Protein AF-A0A1Q3ZHS4-F1 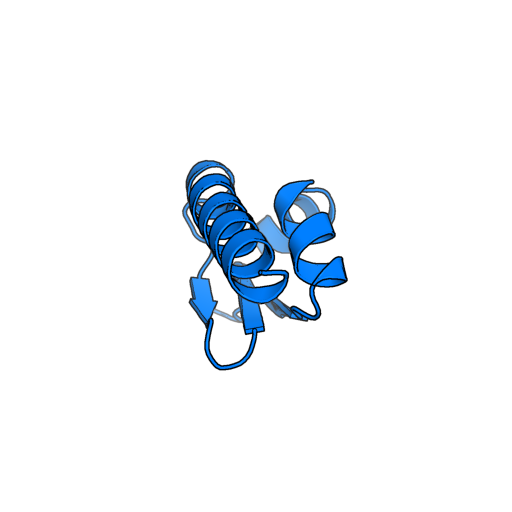(afdb_monom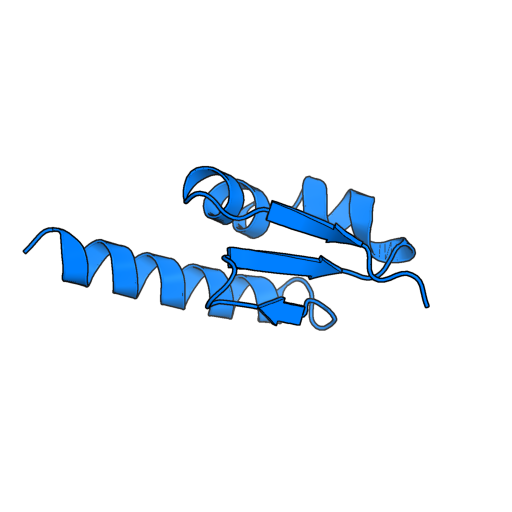er_lite)

Foldseek 3Di:
DVVVVVVVVLVVLVVVVCVVQVQWDAPPVQLEIEDAPVCQVVLVPDPSNVVSVVVVHYYDYDDD

pLDDT: mean 87.48, std 10.41, range [46.66, 95.12]

Sequence (64 aa):
MKTKKKNARRYYLHHRLRKSIPEVRLKTRERTLFVGVSLQEHAQENKYVKQLLQLGYSLQTEIE

Structure (mmCIF, N/CA/C/O backbone):
data_AF-A0A1Q3ZHS4-F1
#
_entry.id   AF-A0A1Q3ZHS4-F1
#
loop_
_atom_site.group_PDB
_atom_site.id
_atom_site.type_symbol
_atom_site.label_atom_id
_atom_site.label_alt_id
_atom_site.label_comp_id
_atom_site.label_asym_id
_atom_site.label_entity_id
_atom_site.label_seq_id
_atom_site.pdbx_PDB_ins_code
_atom_site.Cartn_x
_atom_site.Cartn_y
_atom_site.Cartn_z
_atom_site.occupancy
_atom_site.B_iso_or_equiv
_atom_site.auth_seq_id
_atom_site.auth_comp_id
_atom_site.auth_asym_id
_atom_site.auth_atom_id
_atom_site.pdbx_PDB_model_num
ATOM 1 N N . MET A 1 1 ? -14.257 10.327 18.768 1.00 46.66 1 MET A N 1
ATOM 2 C CA . MET A 1 1 ? -13.304 11.101 17.921 1.00 46.66 1 MET A CA 1
ATOM 3 C C . MET A 1 1 ? -12.118 10.312 17.331 1.00 46.66 1 MET A C 1
ATOM 5 O O . MET A 1 1 ? -11.606 10.741 16.301 1.00 46.66 1 MET A O 1
ATOM 9 N N . LYS A 1 2 ? -11.660 9.181 17.905 1.00 55.62 2 LYS A N 1
ATOM 10 C CA . LYS A 1 2 ? -10.441 8.465 17.442 1.00 55.62 2 LYS A CA 1
ATOM 11 C C . LYS A 1 2 ? -10.554 7.778 16.061 1.00 55.62 2 LYS A C 1
ATOM 13 O O . LYS A 1 2 ? -9.543 7.596 15.391 1.00 55.62 2 LYS A O 1
ATOM 18 N N . THR A 1 3 ? -11.759 7.434 15.604 1.00 63.25 3 THR A N 1
ATOM 19 C CA . THR A 1 3 ? -12.006 6.707 14.340 1.00 63.25 3 THR A CA 1
ATOM 20 C C . THR A 1 3 ? -11.938 7.589 13.089 1.00 63.25 3 THR A C 1
ATOM 22 O O . THR A 1 3 ? -11.328 7.184 12.101 1.00 63.25 3 THR A O 1
ATOM 25 N N . LYS A 1 4 ? -12.466 8.825 13.129 1.00 68.88 4 LYS A N 1
ATOM 26 C CA . LYS A 1 4 ? -12.430 9.755 11.978 1.00 68.88 4 LYS A CA 1
ATOM 27 C C . LYS A 1 4 ? -10.994 10.090 11.546 1.00 68.88 4 LYS A C 1
ATOM 29 O O . LYS A 1 4 ? -10.675 10.003 10.365 1.00 68.88 4 LYS A O 1
ATOM 34 N N . LYS A 1 5 ? -10.105 10.376 12.508 1.00 75.88 5 LYS A N 1
ATOM 35 C CA . LYS A 1 5 ? -8.681 10.668 12.244 1.00 75.88 5 LYS A CA 1
ATOM 36 C C . LYS A 1 5 ? -7.938 9.469 11.634 1.00 75.88 5 LYS A C 1
ATOM 38 O O . LYS A 1 5 ? -7.159 9.649 10.702 1.00 75.88 5 LYS A O 1
ATOM 43 N N . LYS A 1 6 ? -8.211 8.243 12.105 1.00 76.94 6 LYS A N 1
ATOM 44 C CA . LYS A 1 6 ? -7.630 7.012 11.533 1.00 76.94 6 LYS A CA 1
ATOM 45 C C . LYS A 1 6 ? -8.089 6.778 10.089 1.00 76.94 6 LYS A C 1
ATOM 47 O O . LYS A 1 6 ? -7.266 6.443 9.242 1.00 76.94 6 LYS A O 1
ATOM 52 N N . ASN A 1 7 ? -9.367 7.019 9.793 1.00 83.38 7 ASN A N 1
ATOM 53 C CA . ASN A 1 7 ? -9.907 6.868 8.440 1.00 83.38 7 ASN A CA 1
ATOM 54 C C . ASN A 1 7 ? -9.345 7.911 7.465 1.00 83.38 7 ASN A C 1
ATOM 56 O O . ASN A 1 7 ? -8.949 7.542 6.362 1.00 83.38 7 ASN A O 1
ATOM 60 N N . ALA A 1 8 ? -9.239 9.177 7.885 1.00 87.62 8 ALA A N 1
ATOM 61 C CA . ALA A 1 8 ? -8.621 10.233 7.081 1.00 87.62 8 ALA A CA 1
ATOM 62 C C . ALA A 1 8 ? -7.146 9.925 6.776 1.00 87.62 8 ALA A C 1
ATOM 64 O O . ALA A 1 8 ? -6.712 10.027 5.630 1.00 87.62 8 ALA A O 1
ATOM 65 N N . ARG A 1 9 ? -6.391 9.455 7.781 1.00 87.62 9 ARG A N 1
ATOM 66 C CA . ARG A 1 9 ? -4.999 9.023 7.596 1.00 87.62 9 ARG A CA 1
ATOM 67 C C . ARG A 1 9 ? -4.894 7.870 6.597 1.00 87.62 9 ARG A C 1
ATOM 69 O O . ARG A 1 9 ? -4.063 7.922 5.701 1.00 87.62 9 ARG A O 1
ATOM 76 N N . ARG A 1 10 ? -5.746 6.851 6.717 1.00 88.44 10 ARG A N 1
ATOM 77 C CA . ARG A 1 10 ? -5.769 5.706 5.795 1.00 88.44 10 ARG A CA 1
ATOM 78 C C . ARG A 1 10 ? -6.078 6.131 4.358 1.00 88.44 10 ARG A C 1
ATOM 80 O O . ARG A 1 10 ? -5.387 5.708 3.440 1.00 88.44 10 ARG A O 1
ATOM 87 N N . TYR A 1 11 ? -7.065 7.008 4.175 1.00 91.81 11 TYR A N 1
ATOM 88 C CA . TYR A 1 11 ? -7.397 7.574 2.866 1.00 91.81 11 TYR A CA 1
ATOM 89 C C . TYR A 1 11 ? -6.210 8.332 2.253 1.00 91.81 11 TYR A C 1
ATOM 91 O O . TYR A 1 11 ? -5.851 8.094 1.102 1.00 91.81 11 TYR A O 1
ATOM 99 N N . TYR A 1 12 ? -5.546 9.177 3.048 1.00 94.62 12 TYR A N 1
ATOM 100 C CA . TYR A 1 12 ? -4.336 9.879 2.624 1.00 94.62 12 TYR A CA 1
ATOM 101 C C . TYR A 1 12 ? -3.228 8.912 2.183 1.00 94.62 12 TYR A C 1
ATOM 103 O O . TYR A 1 12 ? -2.616 9.115 1.135 1.00 94.62 12 TYR A O 1
ATOM 111 N N . LEU A 1 13 ? -2.995 7.838 2.942 1.00 93.56 13 LEU A N 1
ATOM 112 C CA . LEU A 1 13 ? -1.985 6.836 2.598 1.00 93.56 13 LEU A CA 1
ATOM 113 C C . LEU A 1 13 ? -2.306 6.111 1.291 1.00 93.56 13 LEU A C 1
ATOM 115 O O . LEU A 1 13 ? -1.412 5.967 0.465 1.00 93.56 13 LEU A O 1
ATOM 119 N N . HIS A 1 14 ? -3.564 5.724 1.060 1.00 93.25 14 HIS A N 1
ATOM 120 C CA . HIS A 1 14 ? -3.969 5.119 -0.214 1.00 93.25 14 HIS A CA 1
ATOM 121 C C . HIS A 1 14 ? -3.716 6.057 -1.397 1.00 93.25 14 HIS A C 1
ATOM 123 O O . HIS A 1 14 ? -3.177 5.639 -2.419 1.00 93.25 14 HIS A O 1
ATOM 129 N N . HIS A 1 15 ? -4.086 7.332 -1.249 1.00 94.25 15 HIS A N 1
ATOM 130 C CA . HIS A 1 15 ? -3.898 8.338 -2.294 1.00 94.25 15 HIS A CA 1
ATOM 131 C C . HIS A 1 15 ? -2.421 8.543 -2.633 1.00 94.25 15 HIS A C 1
ATOM 133 O O . HIS A 1 15 ? -2.041 8.567 -3.801 1.00 94.25 15 HIS A O 1
ATOM 139 N N . ARG A 1 16 ? -1.568 8.662 -1.610 1.00 95.12 16 ARG A N 1
ATOM 140 C CA . ARG A 1 16 ? -0.121 8.809 -1.807 1.00 95.12 16 ARG A CA 1
ATOM 141 C C . ARG A 1 16 ? 0.504 7.556 -2.407 1.00 95.12 16 ARG A C 1
ATOM 143 O O . ARG A 1 16 ? 1.345 7.693 -3.287 1.00 95.12 16 ARG A O 1
ATOM 150 N N . LEU A 1 17 ? 0.071 6.372 -1.975 1.00 92.88 17 LEU A N 1
ATOM 151 C CA . LEU A 1 17 ? 0.582 5.108 -2.488 1.00 92.88 17 LEU A CA 1
ATOM 152 C C . LEU A 1 17 ? 0.320 4.969 -3.991 1.00 92.88 17 LEU A C 1
ATOM 154 O O . LEU A 1 17 ? 1.261 4.711 -4.724 1.00 92.88 17 LEU A O 1
ATOM 158 N N . ARG A 1 18 ? -0.906 5.246 -4.458 1.00 92.38 18 ARG A N 1
ATOM 159 C CA . ARG A 1 18 ? -1.244 5.210 -5.896 1.00 92.38 18 ARG A CA 1
ATOM 160 C C . ARG A 1 18 ? -0.447 6.203 -6.738 1.00 92.38 18 ARG A C 1
ATOM 162 O O . ARG A 1 18 ? -0.189 5.948 -7.902 1.00 92.38 18 ARG A O 1
ATOM 169 N N . LYS A 1 19 ? -0.059 7.346 -6.165 1.00 92.75 19 LYS A N 1
ATOM 170 C CA . LYS A 1 19 ? 0.820 8.302 -6.855 1.00 92.75 19 LYS A CA 1
ATOM 171 C C . LYS A 1 19 ? 2.271 7.832 -6.926 1.00 92.75 19 LYS A C 1
ATOM 173 O O . LYS A 1 19 ? 2.976 8.234 -7.839 1.00 92.75 19 LYS A O 1
ATOM 178 N N . SER A 1 20 ? 2.728 7.063 -5.940 1.00 90.19 20 SER A N 1
ATOM 179 C CA . SER A 1 20 ? 4.103 6.556 -5.893 1.00 90.19 20 SER A CA 1
ATOM 180 C C . SER A 1 20 ? 4.282 5.251 -6.660 1.00 90.19 20 SER A C 1
ATOM 182 O O . SER A 1 20 ? 5.337 5.045 -7.236 1.00 90.19 20 SER A O 1
ATOM 184 N N . ILE A 1 21 ? 3.270 4.386 -6.653 1.00 90.19 21 ILE A N 1
ATOM 185 C CA . ILE A 1 21 ? 3.263 3.088 -7.326 1.00 90.19 21 ILE A CA 1
ATOM 186 C C . ILE A 1 21 ? 1.944 3.017 -8.107 1.00 90.19 21 ILE A C 1
ATOM 188 O O . ILE A 1 21 ? 0.936 2.592 -7.544 1.00 90.19 21 ILE A O 1
ATOM 192 N N . PRO A 1 22 ? 1.897 3.503 -9.360 1.00 86.38 22 PRO A N 1
ATOM 193 C CA . PRO A 1 22 ? 0.657 3.569 -10.143 1.00 86.38 22 PRO A CA 1
ATOM 194 C C . PRO A 1 22 ? -0.027 2.212 -10.339 1.00 86.38 22 PRO A C 1
ATOM 196 O O . PRO A 1 22 ? -1.253 2.139 -10.355 1.00 86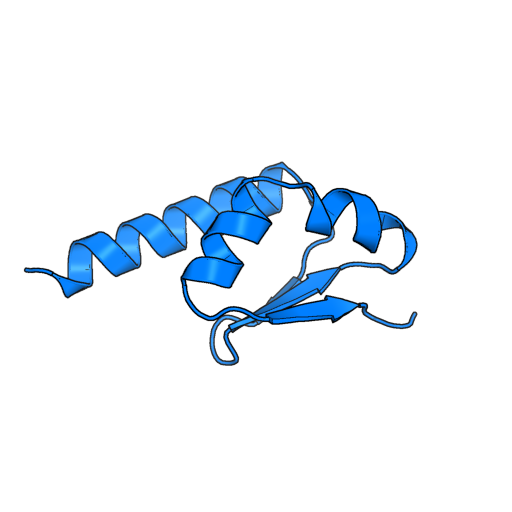.38 22 PRO A O 1
ATOM 199 N N . GLU A 1 23 ? 0.763 1.144 -10.410 1.00 88.06 23 GLU A N 1
ATOM 200 C CA . GLU A 1 23 ? 0.308 -0.232 -10.646 1.00 88.06 23 GLU A CA 1
ATOM 201 C C . GLU A 1 23 ? -0.189 -0.939 -9.374 1.00 88.06 23 GLU A C 1
ATOM 203 O O . GLU A 1 23 ? -0.629 -2.083 -9.419 1.00 88.06 23 GLU A O 1
ATOM 208 N N . VAL A 1 24 ? -0.167 -0.271 -8.215 1.00 90.75 24 VAL A N 1
ATOM 209 C CA . VAL A 1 24 ? -0.637 -0.881 -6.968 1.00 90.75 24 VAL A CA 1
ATOM 210 C C . VAL A 1 24 ? -2.159 -1.048 -6.957 1.00 90.75 24 VAL A C 1
ATOM 212 O O . VAL A 1 24 ? -2.932 -0.081 -7.013 1.00 90.75 24 VAL A O 1
ATOM 215 N N . ARG A 1 25 ? -2.624 -2.280 -6.765 1.00 91.50 25 ARG A N 1
ATOM 216 C CA . ARG A 1 25 ? -4.040 -2.575 -6.534 1.00 91.50 25 ARG A CA 1
ATOM 217 C C . ARG A 1 25 ? -4.314 -2.665 -5.037 1.00 91.50 25 ARG A C 1
ATOM 219 O O . ARG A 1 25 ? -3.654 -3.351 -4.270 1.00 91.50 25 ARG A O 1
ATOM 226 N N . LEU A 1 26 ? -5.307 -1.905 -4.586 1.00 91.38 26 LEU A N 1
ATOM 227 C CA . LEU A 1 26 ? -5.669 -1.772 -3.172 1.00 91.38 26 LEU A CA 1
ATOM 228 C C . LEU A 1 26 ? -7.011 -2.458 -2.918 1.00 91.38 26 LEU A C 1
ATOM 230 O O . LEU A 1 26 ? -8.055 -1.912 -3.284 1.00 91.38 26 LEU A O 1
ATOM 234 N N . LYS A 1 27 ? -7.008 -3.595 -2.219 1.00 92.19 27 LYS A N 1
ATOM 235 C CA . LYS A 1 27 ? -8.229 -4.291 -1.796 1.00 92.19 27 LYS A CA 1
ATOM 236 C C . LYS A 1 27 ? -8.561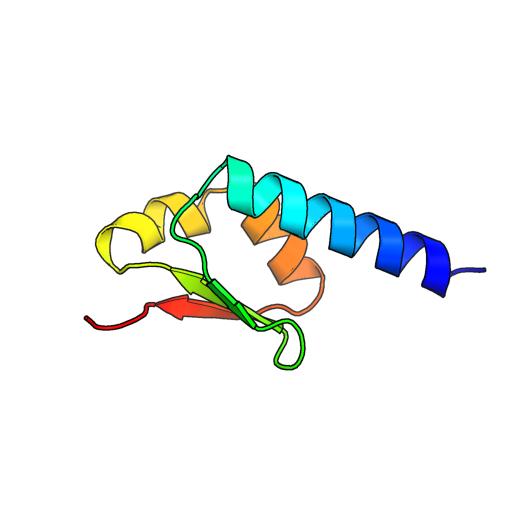 -3.914 -0.356 1.00 92.19 27 LYS A C 1
ATOM 238 O O . LYS A 1 27 ? -8.172 -4.564 0.608 1.00 92.19 27 LYS A O 1
ATOM 243 N N . THR A 1 28 ? -9.268 -2.797 -0.198 1.00 88.25 28 THR A N 1
ATOM 244 C CA . THR A 1 28 ? -9.482 -2.136 1.105 1.00 88.25 28 THR A CA 1
ATOM 245 C C . THR A 1 28 ? -10.308 -2.950 2.103 1.00 88.25 28 THR A C 1
ATOM 247 O O . THR A 1 28 ? -10.095 -2.808 3.307 1.00 88.25 28 THR A O 1
ATOM 250 N N . ARG A 1 29 ? -11.224 -3.805 1.622 1.00 87.75 29 ARG A N 1
ATOM 251 C CA . ARG A 1 29 ? -12.036 -4.707 2.459 1.00 87.75 29 ARG A CA 1
ATOM 252 C C . ARG A 1 29 ? -11.181 -5.781 3.134 1.00 87.75 29 ARG A C 1
ATOM 254 O O . ARG A 1 29 ? -11.377 -6.051 4.312 1.00 87.75 29 ARG A O 1
ATOM 261 N N . GLU A 1 30 ? -10.221 -6.326 2.395 1.00 91.38 30 GLU A N 1
ATOM 262 C CA . GLU A 1 30 ? -9.291 -7.370 2.854 1.00 91.38 30 GLU A CA 1
ATOM 263 C C . GLU A 1 30 ? -8.000 -6.789 3.440 1.00 91.38 30 GLU A C 1
ATOM 265 O O . GLU A 1 30 ? -7.222 -7.498 4.064 1.00 91.38 30 GLU A O 1
ATOM 270 N N . ARG A 1 31 ? -7.809 -5.470 3.296 1.00 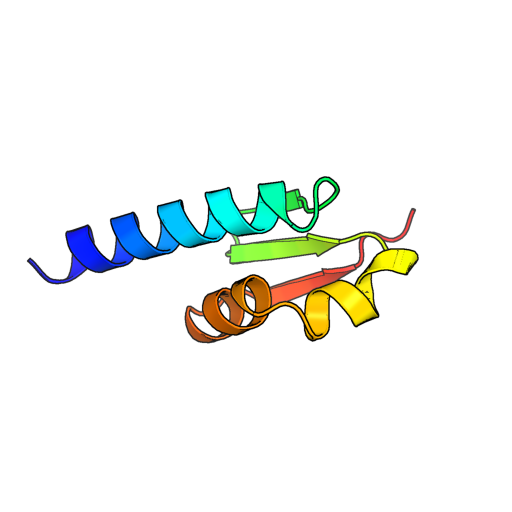92.62 31 ARG A N 1
ATOM 271 C CA . ARG A 1 31 ? -6.586 -4.747 3.657 1.00 92.62 31 ARG A CA 1
ATOM 272 C C . ARG A 1 31 ? -5.358 -5.327 2.961 1.00 92.62 31 ARG A C 1
ATOM 274 O O . ARG A 1 31 ? -4.304 -5.468 3.561 1.00 92.62 31 ARG A O 1
ATOM 281 N N . THR A 1 32 ? -5.481 -5.600 1.672 1.00 94.38 32 THR A N 1
ATOM 282 C CA . THR A 1 32 ? -4.389 -6.175 0.885 1.00 94.38 32 THR A CA 1
ATOM 283 C C . THR A 1 32 ? -3.910 -5.178 -0.160 1.00 94.38 32 THR A C 1
ATOM 285 O O . THR A 1 32 ? -4.712 -4.492 -0.803 1.00 94.38 32 THR A O 1
ATOM 288 N N . LEU A 1 33 ? -2.592 -5.062 -0.273 1.00 93.75 33 LEU A N 1
ATOM 289 C CA . LEU A 1 33 ? -1.871 -4.322 -1.297 1.00 93.75 33 LEU A CA 1
ATOM 290 C C . LEU A 1 33 ? -1.328 -5.342 -2.287 1.00 93.75 33 LEU A C 1
ATOM 292 O O . LEU A 1 33 ? -0.555 -6.207 -1.898 1.00 93.75 33 LEU A O 1
ATOM 296 N N . PHE A 1 34 ? -1.738 -5.223 -3.534 1.00 93.88 34 PHE A N 1
ATOM 297 C CA . PHE A 1 34 ? -1.312 -6.053 -4.643 1.00 93.88 34 PHE A CA 1
ATOM 298 C C . PHE A 1 34 ? -0.350 -5.245 -5.506 1.00 93.88 34 PHE A C 1
ATOM 300 O O . PHE A 1 34 ? -0.659 -4.109 -5.874 1.00 93.88 34 PHE A O 1
ATOM 307 N N . VAL A 1 35 ? 0.826 -5.798 -5.769 1.00 92.50 35 VAL A N 1
ATOM 308 C CA . VAL A 1 35 ? 1.857 -5.188 -6.617 1.00 92.50 35 VAL A CA 1
ATOM 309 C C . VAL A 1 35 ? 2.379 -6.224 -7.604 1.00 92.50 35 VAL A C 1
ATOM 311 O O . VAL A 1 35 ? 2.414 -7.409 -7.279 1.00 92.50 35 VAL A O 1
ATOM 314 N N . GLY A 1 36 ? 2.799 -5.792 -8.792 1.00 90.31 36 GLY A N 1
ATOM 315 C CA . GLY A 1 36 ? 3.500 -6.675 -9.723 1.00 90.31 36 GLY A CA 1
ATOM 316 C C . GLY A 1 36 ? 4.813 -7.188 -9.122 1.00 90.31 36 GLY A C 1
ATOM 317 O O . GLY A 1 36 ? 5.431 -6.513 -8.292 1.00 90.31 36 GLY A O 1
ATOM 318 N N . VAL A 1 37 ? 5.247 -8.380 -9.542 1.00 88.12 37 VAL A N 1
ATOM 319 C CA . VAL A 1 37 ? 6.481 -9.027 -9.053 1.00 88.12 37 VAL A CA 1
ATOM 320 C C . VAL A 1 37 ? 7.705 -8.121 -9.235 1.00 88.12 37 VAL A C 1
ATOM 322 O O . VAL A 1 37 ? 8.502 -7.964 -8.313 1.00 88.12 37 VAL A O 1
ATOM 325 N N . SER A 1 38 ? 7.804 -7.442 -10.380 1.00 87.88 38 SER A N 1
ATOM 326 C CA . SER A 1 38 ? 8.881 -6.494 -10.708 1.00 87.88 38 SER A CA 1
ATOM 327 C C . SER A 1 38 ? 8.967 -5.293 -9.757 1.00 87.88 38 SER A C 1
ATOM 329 O O . SER A 1 38 ? 10.025 -4.682 -9.620 1.00 87.88 38 SER A O 1
ATOM 331 N N . LEU A 1 39 ? 7.868 -4.951 -9.079 1.00 88.56 39 LEU A N 1
ATOM 332 C CA . LEU A 1 39 ? 7.769 -3.810 -8.171 1.00 88.56 39 LEU A CA 1
ATOM 333 C C . LEU A 1 39 ? 7.782 -4.219 -6.695 1.00 88.56 39 LEU A C 1
ATOM 335 O O . LEU A 1 39 ? 7.651 -3.351 -5.830 1.00 88.56 39 LEU A O 1
ATOM 339 N N . GLN A 1 40 ? 7.934 -5.509 -6.383 1.00 88.75 40 GLN A N 1
ATOM 340 C CA . GLN A 1 40 ? 7.851 -6.021 -5.015 1.00 88.75 40 GLN A CA 1
ATOM 341 C C . GLN A 1 40 ? 8.898 -5.385 -4.092 1.00 88.75 40 GLN A C 1
ATOM 343 O O . GLN A 1 40 ? 8.545 -4.904 -3.013 1.00 88.75 40 GLN A O 1
ATOM 348 N N . GLU A 1 41 ? 10.161 -5.337 -4.518 1.00 88.62 41 GLU A N 1
ATOM 349 C CA . GLU A 1 41 ? 11.254 -4.745 -3.735 1.00 88.62 41 GLU A CA 1
ATOM 350 C C . GLU A 1 41 ? 11.022 -3.244 -3.517 1.00 88.62 41 GLU A C 1
ATOM 352 O O . GLU A 1 41 ? 11.021 -2.756 -2.384 1.00 88.62 41 GLU A O 1
ATOM 357 N N . HIS A 1 42 ? 10.675 -2.519 -4.587 1.00 88.81 42 HIS A N 1
ATOM 358 C CA . HIS A 1 42 ? 10.346 -1.096 -4.508 1.00 88.81 42 HIS A CA 1
ATOM 359 C C . HIS A 1 42 ? 9.160 -0.824 -3.564 1.00 88.81 42 HIS A C 1
ATOM 361 O O . HIS A 1 42 ? 9.167 0.129 -2.777 1.00 88.81 42 HIS A O 1
ATOM 367 N N . ALA A 1 43 ? 8.132 -1.674 -3.609 1.00 88.62 43 ALA A N 1
ATOM 368 C CA . ALA A 1 43 ? 6.971 -1.579 -2.737 1.00 88.62 43 ALA A CA 1
ATOM 369 C C . ALA A 1 43 ? 7.333 -1.842 -1.270 1.00 88.62 43 ALA A C 1
ATOM 371 O O . ALA A 1 43 ? 6.857 -1.115 -0.398 1.00 88.62 43 ALA A O 1
ATOM 372 N N . GLN A 1 44 ? 8.193 -2.821 -0.980 1.00 89.50 44 GLN A N 1
ATOM 373 C CA . GLN A 1 44 ? 8.652 -3.100 0.383 1.00 89.50 44 GLN A CA 1
ATOM 374 C C . GLN A 1 44 ? 9.432 -1.927 0.987 1.00 89.50 44 GLN A C 1
ATOM 376 O O . GLN A 1 44 ? 9.280 -1.624 2.176 1.00 89.50 44 GLN A O 1
ATOM 381 N N . GLU A 1 45 ? 10.221 -1.218 0.183 1.00 92.31 45 GLU A N 1
ATOM 382 C CA . GLU A 1 45 ? 10.973 -0.050 0.641 1.00 92.31 45 GLU A CA 1
ATOM 383 C C . GLU A 1 45 ? 10.110 1.208 0.797 1.00 92.31 45 GLU A C 1
ATOM 385 O O . GLU A 1 45 ? 10.420 2.083 1.618 1.00 92.31 45 GLU A O 1
ATOM 390 N N . ASN A 1 46 ? 8.987 1.281 0.077 1.00 93.25 46 ASN A N 1
ATOM 391 C CA . ASN A 1 46 ? 8.130 2.453 0.030 1.00 93.25 46 ASN A CA 1
ATOM 392 C C . ASN A 1 46 ? 7.546 2.819 1.408 1.00 93.25 46 ASN A C 1
ATOM 394 O O . ASN A 1 46 ? 6.846 2.048 2.073 1.00 93.25 46 ASN A O 1
ATOM 398 N N . LYS A 1 47 ? 7.754 4.076 1.820 1.00 94.69 47 LYS A N 1
ATOM 399 C CA . LYS A 1 47 ? 7.295 4.581 3.125 1.00 94.69 47 LYS A CA 1
ATOM 400 C C . LYS A 1 47 ? 5.782 4.465 3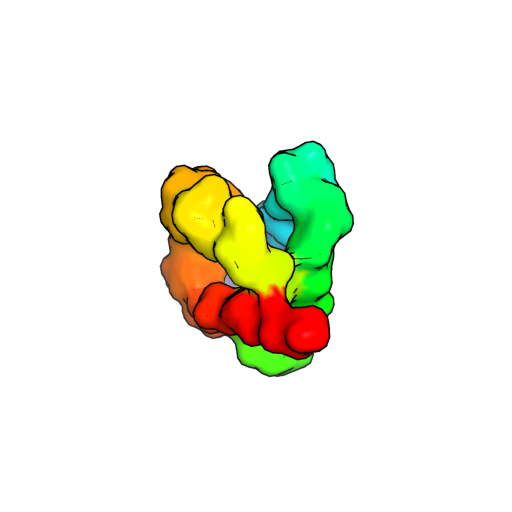.341 1.00 94.69 47 LYS A C 1
ATOM 402 O O . LYS A 1 47 ? 5.346 4.300 4.479 1.00 94.69 47 LYS A O 1
ATOM 407 N N . TYR A 1 48 ? 4.971 4.575 2.286 1.00 94.19 48 TYR A N 1
ATOM 408 C CA . TYR A 1 48 ? 3.513 4.494 2.397 1.00 94.19 48 TYR A CA 1
ATOM 409 C C . TYR A 1 48 ? 3.043 3.052 2.578 1.00 94.19 48 TYR A C 1
ATOM 411 O O . TYR A 1 48 ? 2.127 2.822 3.367 1.00 94.19 48 TYR A O 1
ATOM 419 N N . VAL A 1 49 ? 3.713 2.094 1.929 1.00 93.06 49 VAL A N 1
ATOM 420 C CA . VAL A 1 49 ? 3.489 0.659 2.152 1.00 93.06 49 VAL A CA 1
ATOM 421 C C . VAL A 1 49 ? 3.814 0.316 3.599 1.00 93.06 49 VAL A C 1
ATOM 423 O O . VAL A 1 49 ? 2.933 -0.161 4.306 1.00 93.06 49 VAL A O 1
ATOM 426 N N . LYS A 1 50 ? 5.003 0.683 4.099 1.00 94.56 50 LYS A N 1
ATOM 427 C CA . LYS A 1 50 ? 5.399 0.451 5.504 1.00 94.56 50 LYS A CA 1
ATOM 428 C C . LYS A 1 50 ? 4.366 0.983 6.506 1.00 94.56 50 LYS A C 1
ATOM 430 O O . LYS A 1 50 ? 4.006 0.293 7.459 1.00 94.56 50 LYS A O 1
ATOM 435 N N . GLN A 1 51 ? 3.833 2.186 6.277 1.00 93.94 51 GLN A N 1
ATOM 436 C CA . GLN A 1 51 ? 2.788 2.756 7.138 1.00 93.94 51 GLN A CA 1
ATOM 437 C C . GLN A 1 51 ? 1.442 2.028 7.034 1.00 93.94 51 GLN A C 1
ATOM 439 O O . GLN A 1 51 ? 0.711 1.971 8.021 1.00 93.94 51 GLN A O 1
ATOM 444 N N . LEU A 1 52 ? 1.088 1.487 5.868 1.00 92.94 52 LEU A N 1
ATOM 445 C CA . LEU A 1 52 ? -0.121 0.679 5.705 1.00 92.94 52 LEU A CA 1
ATOM 446 C C . LEU A 1 52 ? 0.032 -0.701 6.353 1.00 92.94 52 LEU A C 1
ATOM 448 O O . LEU A 1 52 ? -0.908 -1.147 7.009 1.00 92.94 52 LEU A O 1
ATOM 452 N N . LEU A 1 53 ? 1.212 -1.323 6.281 1.00 93.00 53 LEU A N 1
ATOM 453 C CA . LEU A 1 53 ? 1.505 -2.573 6.993 1.00 93.00 53 LEU A CA 1
ATOM 454 C C . LEU A 1 53 ? 1.324 -2.403 8.512 1.00 93.00 53 LEU A C 1
ATOM 456 O O . LEU A 1 53 ? 0.649 -3.207 9.149 1.00 93.00 53 LEU A O 1
ATOM 460 N N . GLN A 1 54 ? 1.788 -1.284 9.085 1.00 91.38 54 GLN A N 1
ATOM 461 C CA . GLN A 1 54 ? 1.541 -0.934 10.497 1.00 91.38 54 GLN A CA 1
ATOM 462 C C . GLN A 1 54 ? 0.049 -0.757 10.844 1.00 91.38 54 GLN A C 1
ATOM 464 O O . GLN A 1 54 ? -0.337 -0.853 12.008 1.00 91.38 54 GLN A O 1
ATOM 469 N N . LEU A 1 55 ? -0.806 -0.482 9.854 1.00 88.69 55 LEU A N 1
ATOM 470 C CA . LEU A 1 55 ? -2.262 -0.384 10.013 1.00 88.69 55 LEU A CA 1
ATOM 471 C C . LEU A 1 55 ? -2.979 -1.732 9.801 1.00 88.69 55 LEU A C 1
ATOM 473 O O . LEU A 1 55 ? -4.215 -1.771 9.782 1.00 88.69 55 LEU A O 1
ATOM 477 N N . GLY A 1 56 ? -2.219 -2.823 9.674 1.00 90.50 56 GLY A N 1
ATOM 478 C CA . GLY A 1 56 ? -2.723 -4.181 9.492 1.00 90.50 56 GLY A CA 1
ATOM 479 C C . GLY A 1 56 ? -3.099 -4.491 8.048 1.00 90.50 56 GLY A C 1
ATOM 480 O O . GLY A 1 56 ? -4.094 -5.178 7.829 1.00 90.50 56 GLY A O 1
ATOM 481 N N . TYR A 1 57 ? -2.373 -3.920 7.084 1.00 94.25 57 TYR A N 1
ATOM 482 C CA . TYR A 1 57 ? -2.443 -4.359 5.694 1.00 94.25 57 TYR A CA 1
ATOM 483 C C . TYR A 1 57 ? -1.430 -5.470 5.425 1.00 94.25 57 TYR A C 1
ATOM 485 O O . TYR A 1 57 ? -0.388 -5.523 6.075 1.00 94.25 57 TYR A O 1
ATOM 493 N N . SER A 1 58 ? -1.714 -6.312 4.437 1.00 94.06 58 SER A N 1
ATOM 494 C CA . SER A 1 58 ? -0.771 -7.271 3.861 1.00 94.06 58 SER A CA 1
ATOM 495 C C . SER A 1 58 ? -0.292 -6.802 2.487 1.00 94.06 58 SER A C 1
ATOM 497 O O . SER A 1 58 ? -1.034 -6.145 1.757 1.00 94.06 58 SER A O 1
ATOM 499 N N . LEU A 1 59 ? 0.955 -7.126 2.143 1.00 93.06 59 LEU A N 1
ATOM 500 C CA . LEU A 1 59 ? 1.503 -6.962 0.796 1.00 93.06 59 LEU A CA 1
ATOM 501 C C . LEU A 1 59 ? 1.508 -8.334 0.119 1.00 93.06 59 LEU A C 1
ATOM 503 O O . LEU A 1 59 ? 2.025 -9.292 0.689 1.00 93.06 59 LEU A O 1
ATOM 507 N N . GLN A 1 60 ? 0.915 -8.421 -1.063 1.00 93.19 60 GLN A N 1
ATOM 508 C CA . GLN A 1 60 ? 0.878 -9.605 -1.910 1.00 93.19 60 GLN A CA 1
ATOM 509 C C . GLN A 1 60 ? 1.363 -9.227 -3.305 1.00 93.19 60 GLN A C 1
ATOM 511 O O . GLN A 1 60 ? 1.140 -8.108 -3.773 1.00 93.19 60 GLN A O 1
ATOM 516 N N . THR A 1 61 ? 2.033 -10.161 -3.960 1.00 89.38 61 THR A N 1
ATOM 517 C CA . THR A 1 61 ? 2.380 -10.041 -5.369 1.00 89.38 61 THR A CA 1
ATOM 518 C C . THR A 1 61 ? 1.260 -10.624 -6.222 1.00 89.38 61 THR A C 1
ATOM 520 O O . THR A 1 61 ? 0.737 -11.694 -5.911 1.00 89.38 61 THR A O 1
ATOM 523 N N . GLU A 1 62 ? 0.859 -9.912 -7.273 1.00 78.25 62 GLU A N 1
ATOM 524 C CA . GLU A 1 62 ? 0.058 -10.518 -8.341 1.00 78.25 62 GLU A CA 1
ATOM 525 C C . GLU A 1 62 ? 1.021 -11.319 -9.228 1.00 78.25 62 GLU A C 1
ATOM 527 O O . GLU A 1 62 ? 2.025 -10.782 -9.698 1.00 78.25 62 GLU A O 1
ATOM 532 N N . ILE A 1 63 ? 0.756 -12.619 -9.377 1.00 60.31 63 ILE A N 1
ATOM 533 C CA . ILE A 1 63 ? 1.398 -13.446 -10.402 1.00 60.31 63 ILE A CA 1
ATOM 534 C C . ILE A 1 63 ? 0.638 -13.126 -11.692 1.00 60.31 63 ILE A C 1
ATOM 536 O O . ILE A 1 63 ? -0.566 -13.385 -11.747 1.00 60.31 63 ILE A O 1
ATOM 540 N N . GLU A 1 64 ? 1.309 -12.489 -12.653 1.00 54.34 64 GLU A N 1
ATOM 541 C CA . GLU A 1 64 ? 0.809 -12.370 -14.032 1.00 54.34 64 GLU A CA 1
ATOM 542 C C . GLU A 1 64 ? 0.764 -13.738 -14.719 1.00 54.34 64 GLU A C 1
ATOM 544 O O . GLU A 1 64 ? 1.713 -14.535 -14.519 1.00 54.34 64 GLU A O 1
#

Secondary structure (DSSP, 8-state):
-HHHHHHHHHHHHHHHHHHH-TT-EEETTTTEEEEEGGGHHHHHH-HHHHHHHTTT-EEEEE--

Radius of gyration: 11.6 Å; chains: 1; bounding box: 25×24×32 Å